Protein AF-A0A5B0S0Q9-F1 (afdb_monomer_lite)

Sequence (119 aa):
MIKHPTQQRILEALNFDPRGNEDQKLKMMTRAAVQVIIAYYFKSNTGKFLQVFPNESIFISSLVRITKRTGERFLHEYFMLNGFKEMANLKLFPWRNYFLKTSNNLIILKRLIQSQRGC

pLDDT: mean 75.64, std 14.27, range [38.62, 91.25]

Organism: NCBI:txid56615

Secondary structure (DSSP, 8-state):
----HHHHHHHHTTS--TT--HHHHHHHHHHHHHHHHHHHHHHH-HHHHHHH-SSHHHHHHHHHHHHHHHH-HHHHHHIIIIIHHHHHHTT--STTS-----HHHHHHHHHHHHHTT--

Structure (mmCIF, N/CA/C/O backbone):
data_AF-A0A5B0S0Q9-F1
#
_entry.id   AF-A0A5B0S0Q9-F1
#
loop_
_atom_site.group_PDB
_atom_site.id
_atom_site.type_symbol
_atom_site.label_atom_id
_atom_site.label_alt_id
_atom_site.label_comp_id
_atom_site.label_asym_id
_atom_site.label_entity_id
_atom_site.label_seq_id
_atom_site.pdbx_PDB_ins_code
_atom_site.Cartn_x
_atom_site.Cartn_y
_atom_site.Cartn_z
_atom_site.occupancy
_atom_site.B_iso_or_equiv
_atom_site.auth_seq_id
_atom_site.auth_comp_id
_atom_site.auth_asym_id
_atom_site.auth_atom_id
_atom_site.pdbx_PDB_model_num
ATOM 1 N N . MET A 1 1 ? -1.815 28.043 -21.271 1.00 41.34 1 MET A N 1
ATOM 2 C CA . MET A 1 1 ? -2.182 27.103 -20.185 1.00 41.34 1 MET A CA 1
ATOM 3 C C . MET A 1 1 ? -1.440 25.794 -20.398 1.00 41.34 1 MET A C 1
ATOM 5 O O . MET A 1 1 ? -1.771 25.058 -21.317 1.00 41.34 1 MET A O 1
ATOM 9 N N . ILE A 1 2 ? -0.395 25.546 -19.612 1.00 38.62 2 ILE A N 1
ATOM 10 C CA . ILE A 1 2 ? 0.475 24.372 -19.753 1.00 38.62 2 ILE A CA 1
ATOM 11 C C . ILE A 1 2 ? -0.230 23.181 -19.091 1.00 38.62 2 ILE A C 1
ATOM 13 O O . ILE A 1 2 ? -0.450 23.193 -17.881 1.00 38.62 2 ILE A O 1
ATOM 17 N N . LYS A 1 3 ? -0.632 22.175 -19.876 1.00 46.97 3 LYS A N 1
ATOM 18 C CA . LYS A 1 3 ? -1.142 20.906 -19.337 1.00 46.97 3 LYS A CA 1
ATOM 19 C C . LYS A 1 3 ? 0.033 20.120 -18.752 1.00 46.97 3 LYS A C 1
ATOM 21 O O . LYS A 1 3 ? 1.067 19.973 -19.398 1.00 46.97 3 LYS A O 1
ATOM 26 N N . HIS A 1 4 ? -0.115 19.647 -17.516 1.00 43.81 4 HIS A N 1
ATOM 27 C CA . HIS A 1 4 ? 0.943 18.954 -16.785 1.00 43.81 4 HIS A CA 1
ATOM 28 C C . HIS A 1 4 ? 1.278 17.619 -17.489 1.00 43.81 4 HIS A C 1
ATOM 30 O O . HIS A 1 4 ? 0.356 16.841 -17.756 1.00 43.81 4 HIS A O 1
ATOM 36 N N . PRO A 1 5 ? 2.559 17.295 -17.754 1.00 51.81 5 PRO A N 1
ATOM 37 C CA . PRO A 1 5 ? 2.957 16.124 -18.551 1.00 51.81 5 PRO A CA 1
ATOM 38 C C . PRO A 1 5 ? 2.442 14.791 -17.990 1.00 51.81 5 PRO A C 1
ATOM 40 O O . PRO A 1 5 ? 2.226 13.830 -18.720 1.00 51.81 5 PRO A O 1
ATOM 43 N N . THR A 1 6 ? 2.177 14.732 -16.688 1.00 59.41 6 THR A N 1
ATOM 44 C CA . THR A 1 6 ? 1.613 13.563 -16.006 1.00 59.41 6 THR A CA 1
ATOM 45 C C . THR A 1 6 ? 0.125 13.345 -16.308 1.00 59.41 6 THR A C 1
ATOM 47 O O . THR A 1 6 ? -0.315 12.204 -16.376 1.00 59.41 6 THR A O 1
ATOM 50 N N . GLN A 1 7 ? -0.655 14.413 -16.512 1.00 49.47 7 GLN A N 1
ATOM 51 C CA . GLN A 1 7 ? -2.101 14.326 -16.771 1.00 49.47 7 GLN A CA 1
ATOM 52 C C . GLN A 1 7 ? -2.393 13.893 -18.212 1.00 49.47 7 GLN A C 1
ATOM 54 O O . G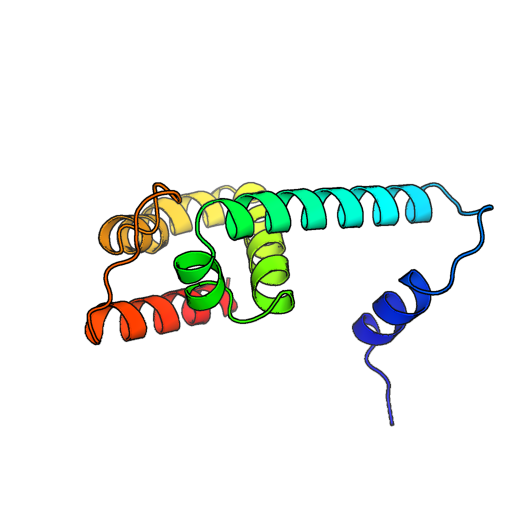LN A 1 7 ? -3.301 13.100 -18.450 1.00 49.47 7 GLN A O 1
ATOM 59 N N . GLN A 1 8 ? -1.576 14.360 -19.158 1.00 53.25 8 GLN A N 1
ATOM 60 C CA . GLN A 1 8 ? -1.653 13.980 -20.569 1.00 53.25 8 GLN A CA 1
ATOM 61 C C . GLN A 1 8 ? -1.419 12.466 -20.753 1.00 53.25 8 GLN A C 1
ATOM 63 O O . GLN A 1 8 ? -2.210 11.784 -21.399 1.00 53.25 8 GLN A O 1
ATOM 68 N N . ARG A 1 9 ? -0.408 11.916 -20.064 1.00 55.94 9 ARG A N 1
ATOM 69 C CA . ARG A 1 9 ? -0.041 10.488 -20.115 1.00 55.94 9 ARG A CA 1
ATOM 70 C C . ARG A 1 9 ? -1.122 9.553 -19.564 1.00 55.94 9 ARG A C 1
ATOM 72 O O . ARG A 1 9 ? -1.193 8.398 -19.971 1.00 55.94 9 ARG A O 1
ATOM 79 N N . ILE A 1 10 ? -1.955 10.037 -18.639 1.00 54.47 10 ILE A N 1
ATOM 80 C CA . ILE A 1 10 ? -3.080 9.274 -18.078 1.00 54.47 10 ILE A CA 1
ATOM 81 C C . ILE A 1 10 ? -4.252 9.229 -19.070 1.00 54.47 10 ILE A C 1
ATOM 83 O O . ILE A 1 10 ? -4.873 8.180 -19.220 1.00 54.47 10 ILE A O 1
ATOM 87 N N . LEU A 1 11 ? -4.532 10.335 -19.768 1.00 50.97 11 LEU A N 1
ATOM 88 C CA . LEU A 1 11 ? -5.597 10.418 -20.778 1.00 50.97 11 LEU A CA 1
ATOM 89 C C . LEU A 1 11 ? -5.263 9.613 -22.044 1.00 50.97 11 LEU A C 1
ATOM 91 O O . LEU A 1 11 ? -6.131 8.938 -22.588 1.00 50.97 11 LEU A O 1
ATOM 95 N N . GLU A 1 12 ? -4.001 9.615 -22.474 1.00 57.25 12 GLU A N 1
ATOM 96 C CA . GLU A 1 12 ? -3.519 8.817 -23.614 1.00 57.25 12 GLU A CA 1
ATOM 97 C C . GLU A 1 12 ? -3.569 7.306 -23.332 1.00 57.25 12 GLU A C 1
ATOM 99 O O . GLU A 1 12 ? -3.862 6.513 -24.222 1.00 57.25 12 GLU A O 1
ATOM 104 N N . ALA A 1 13 ? -3.394 6.893 -22.072 1.00 56.75 13 ALA A N 1
ATOM 105 C CA . ALA A 1 13 ? -3.543 5.499 -21.650 1.00 56.75 13 ALA A CA 1
ATOM 106 C C . ALA A 1 13 ? -5.003 4.987 -21.657 1.00 56.75 13 ALA A C 1
ATOM 108 O O . ALA A 1 13 ? -5.230 3.802 -21.392 1.00 56.75 13 ALA A O 1
ATOM 109 N N . LEU A 1 14 ? -5.994 5.855 -21.909 1.00 55.31 14 LEU A N 1
ATOM 110 C CA . LEU A 1 14 ? -7.419 5.504 -21.967 1.00 55.31 14 LEU A CA 1
ATOM 111 C C . LEU A 1 14 ? -7.955 5.307 -23.404 1.00 55.31 14 LEU A C 1
ATOM 113 O O . LEU A 1 14 ? -9.015 4.703 -23.537 1.00 55.31 14 LEU A O 1
ATOM 117 N N . ASN A 1 15 ? -7.236 5.729 -24.458 1.00 53.84 15 ASN A N 1
ATOM 118 C CA . ASN A 1 15 ? -7.675 5.643 -25.868 1.00 53.84 15 ASN A CA 1
ATOM 119 C C . ASN A 1 15 ? -6.768 4.710 -26.706 1.00 53.84 15 ASN A C 1
ATOM 121 O O . ASN A 1 15 ? -5.744 5.122 -27.237 1.00 53.84 15 ASN A O 1
ATOM 125 N N . PHE A 1 16 ? -7.152 3.436 -26.802 1.00 55.47 16 PHE A N 1
ATOM 126 C CA . PHE A 1 16 ? -6.335 2.276 -27.201 1.00 55.47 16 PHE A CA 1
ATOM 127 C C . PHE A 1 16 ? -6.080 2.072 -28.720 1.00 55.47 16 PHE A C 1
ATOM 129 O O . PHE A 1 16 ? -7.017 2.131 -29.512 1.00 55.47 16 PHE A O 1
ATOM 136 N N . ASP A 1 17 ? -4.839 1.692 -29.089 1.00 51.47 17 ASP A N 1
ATOM 137 C CA . ASP A 1 17 ? -4.457 0.977 -30.335 1.00 51.47 17 ASP A CA 1
ATOM 138 C C . ASP A 1 17 ? -3.756 -0.359 -29.953 1.00 51.47 17 ASP A C 1
ATOM 140 O O . ASP A 1 17 ? -2.799 -0.332 -29.167 1.00 51.47 17 ASP A O 1
ATOM 144 N N . PRO A 1 18 ? -4.198 -1.520 -30.481 1.00 50.34 18 PRO A N 1
ATOM 145 C CA . PRO A 1 18 ? -3.642 -2.846 -30.185 1.00 50.34 18 PRO A CA 1
ATOM 146 C C . PRO A 1 18 ? -2.207 -3.120 -30.670 1.00 50.34 18 PRO A C 1
ATOM 148 O O . PRO A 1 18 ? -1.670 -4.187 -30.368 1.00 50.34 18 PRO A O 1
ATOM 151 N N . ARG A 1 19 ? -1.569 -2.212 -31.416 1.00 54.34 19 ARG A N 1
ATOM 152 C CA . ARG A 1 19 ? -0.243 -2.426 -32.042 1.00 54.34 19 ARG A CA 1
ATOM 153 C C . ARG A 1 19 ? 0.949 -1.872 -31.236 1.00 54.34 19 ARG A C 1
ATOM 155 O O . ARG A 1 19 ? 2.003 -1.586 -31.795 1.00 54.34 19 ARG A O 1
ATOM 162 N N . GLY A 1 20 ? 0.790 -1.706 -29.924 1.00 55.31 20 GLY A N 1
ATOM 163 C CA . GLY A 1 20 ? 1.753 -1.038 -29.036 1.00 55.31 20 GLY A CA 1
ATOM 164 C C . GLY A 1 20 ? 3.066 -1.776 -28.719 1.00 55.31 20 GLY A C 1
ATOM 165 O O . GLY A 1 20 ? 3.059 -2.963 -28.395 1.00 55.31 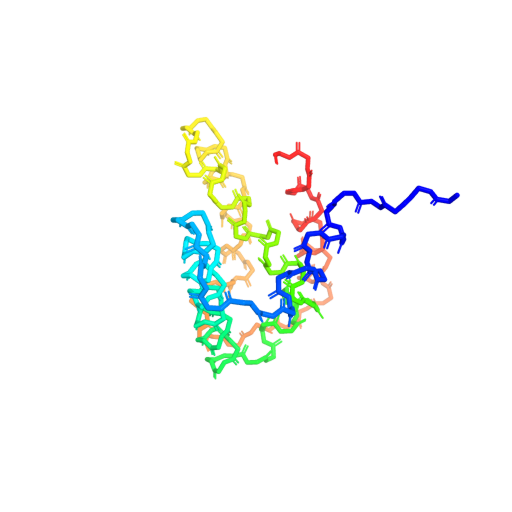20 GLY A O 1
ATOM 166 N N . ASN A 1 21 ? 4.178 -1.025 -28.722 1.00 70.81 21 ASN A N 1
ATOM 167 C CA . ASN A 1 21 ? 5.539 -1.362 -28.240 1.00 70.81 21 ASN A CA 1
ATOM 168 C C . ASN A 1 21 ? 5.539 -1.972 -26.805 1.00 70.81 21 ASN A C 1
ATOM 170 O O . ASN A 1 21 ? 4.613 -1.732 -26.034 1.00 70.81 21 ASN A O 1
ATOM 174 N N . GLU A 1 22 ? 6.565 -2.755 -26.430 1.00 68.81 22 GLU A N 1
ATOM 175 C CA . GLU A 1 22 ? 6.809 -3.305 -25.074 1.00 68.81 22 GLU A CA 1
ATOM 176 C C . GLU A 1 22 ? 6.509 -2.340 -23.908 1.00 68.81 22 GLU A C 1
ATOM 178 O O . GLU A 1 22 ? 5.937 -2.760 -22.900 1.00 68.81 22 GLU A O 1
ATOM 183 N N . ASP A 1 23 ? 6.794 -1.044 -24.057 1.00 72.75 23 ASP A N 1
ATOM 184 C CA . ASP A 1 23 ? 6.459 0.003 -23.078 1.00 72.75 23 ASP A CA 1
ATOM 185 C C . ASP A 1 23 ? 4.940 0.109 -22.816 1.00 72.75 23 ASP A C 1
ATOM 187 O O . ASP A 1 23 ? 4.484 0.304 -21.687 1.00 72.75 23 ASP A O 1
ATOM 191 N N . GLN A 1 24 ? 4.120 -0.087 -23.849 1.00 68.38 24 GLN A N 1
ATOM 192 C CA . GLN A 1 24 ? 2.661 -0.093 -23.743 1.00 68.38 24 GLN A CA 1
ATOM 193 C C . GLN A 1 24 ? 2.155 -1.360 -23.044 1.00 68.38 24 GLN A C 1
ATOM 195 O O . GLN A 1 24 ? 1.269 -1.272 -22.189 1.00 68.38 24 GLN A O 1
ATOM 200 N N . LYS A 1 25 ? 2.767 -2.520 -23.320 1.00 74.25 25 LYS A N 1
ATOM 201 C CA . LYS A 1 25 ? 2.475 -3.770 -22.596 1.00 74.25 25 LYS A CA 1
ATOM 202 C C . LYS A 1 25 ? 2.812 -3.638 -21.112 1.00 74.25 25 LYS A C 1
ATOM 204 O O . LYS A 1 25 ? 1.997 -4.009 -20.266 1.00 74.25 25 LYS A O 1
ATOM 209 N N . LEU A 1 26 ? 3.970 -3.063 -20.786 1.00 80.00 26 LEU A N 1
ATOM 210 C CA . LEU A 1 26 ? 4.396 -2.846 -19.405 1.00 80.00 26 LEU A CA 1
ATOM 211 C C . LEU A 1 26 ? 3.417 -1.936 -18.653 1.00 80.00 26 LEU A C 1
ATOM 213 O O . LEU A 1 26 ? 2.955 -2.302 -17.573 1.00 80.00 26 LEU A O 1
ATOM 217 N N . LYS A 1 27 ? 3.010 -0.808 -19.252 1.00 78.81 27 LYS A N 1
ATOM 218 C CA . LYS A 1 27 ? 1.996 0.090 -18.666 1.00 78.81 27 LYS A CA 1
ATOM 219 C C . LYS A 1 27 ? 0.672 -0.620 -18.392 1.00 78.81 27 LYS A C 1
ATOM 221 O O . LYS A 1 27 ? 0.078 -0.414 -17.331 1.00 78.81 27 LYS A O 1
ATOM 226 N N . MET A 1 28 ? 0.211 -1.464 -19.317 1.00 77.38 28 MET A N 1
ATOM 227 C CA . MET A 1 28 ? -1.017 -2.245 -19.139 1.00 77.38 28 MET A CA 1
ATOM 228 C C . MET A 1 28 ? -0.894 -3.235 -17.979 1.00 77.38 28 MET A C 1
ATOM 230 O O . MET A 1 28 ? -1.777 -3.276 -17.120 1.00 77.38 28 MET A O 1
ATOM 234 N N . MET A 1 29 ? 0.212 -3.981 -17.909 1.00 85.00 29 MET A N 1
ATOM 235 C CA . MET A 1 29 ? 0.467 -4.924 -16.816 1.00 85.00 29 MET A CA 1
ATOM 236 C C . MET A 1 29 ? 0.538 -4.213 -15.463 1.00 85.00 29 MET A C 1
ATOM 238 O O . MET A 1 29 ? -0.094 -4.657 -14.505 1.00 85.00 29 MET A O 1
ATOM 242 N N . THR A 1 30 ? 1.230 -3.072 -15.383 1.00 85.94 30 THR A N 1
ATOM 243 C CA . THR A 1 30 ? 1.290 -2.268 -14.156 1.00 85.94 30 THR A CA 1
ATOM 244 C C . THR A 1 30 ? -0.096 -1.792 -13.732 1.00 85.94 30 THR A C 1
ATOM 246 O O . THR A 1 30 ? -0.453 -1.916 -12.561 1.00 85.94 30 THR A O 1
ATOM 249 N N . ARG A 1 31 ? -0.911 -1.292 -14.669 1.00 86.62 31 ARG A N 1
ATOM 250 C CA . ARG A 1 31 ? -2.275 -0.838 -14.365 1.00 86.62 31 ARG A CA 1
ATOM 251 C C . ARG A 1 31 ? -3.151 -1.980 -13.854 1.00 86.62 31 ARG A C 1
ATOM 253 O O . ARG A 1 31 ? -3.838 -1.805 -12.849 1.00 86.62 31 ARG A O 1
ATOM 260 N N . ALA A 1 32 ? -3.099 -3.141 -14.505 1.00 85.75 32 ALA A N 1
ATOM 261 C CA . ALA A 1 32 ? -3.840 -4.322 -14.076 1.00 85.75 32 ALA A CA 1
ATOM 262 C C . ALA A 1 32 ? -3.415 -4.771 -12.668 1.00 85.75 32 ALA A C 1
ATOM 264 O O . ALA A 1 32 ? -4.267 -4.979 -11.806 1.00 85.75 32 ALA A O 1
ATOM 265 N N . ALA A 1 33 ? -2.107 -4.832 -12.399 1.00 89.56 33 ALA A N 1
ATOM 266 C CA . ALA A 1 33 ? -1.582 -5.183 -11.082 1.00 89.56 33 ALA A CA 1
ATOM 267 C C . ALA A 1 33 ? -2.066 -4.211 -9.992 1.00 89.56 33 ALA A C 1
ATOM 269 O O . ALA A 1 33 ? -2.556 -4.647 -8.951 1.00 89.56 33 ALA A O 1
ATOM 270 N N . VAL A 1 34 ? -2.005 -2.898 -10.242 1.00 89.75 34 VAL A N 1
ATOM 271 C CA . VAL A 1 34 ? -2.504 -1.881 -9.302 1.00 89.75 34 VAL A CA 1
ATOM 272 C C . VAL A 1 34 ? -3.996 -2.069 -9.025 1.00 89.75 34 VAL A C 1
ATOM 274 O O . VAL A 1 34 ? -4.398 -2.046 -7.861 1.00 89.75 34 VAL A O 1
ATOM 277 N N . GLN A 1 35 ? -4.813 -2.311 -10.054 1.00 88.38 35 GLN A N 1
ATOM 278 C CA . GLN A 1 35 ? -6.249 -2.535 -9.873 1.00 88.38 35 GLN A CA 1
ATOM 279 C C . GLN A 1 35 ? -6.555 -3.798 -9.062 1.00 88.38 35 GLN A C 1
ATOM 281 O O . GLN A 1 35 ? -7.419 -3.757 -8.187 1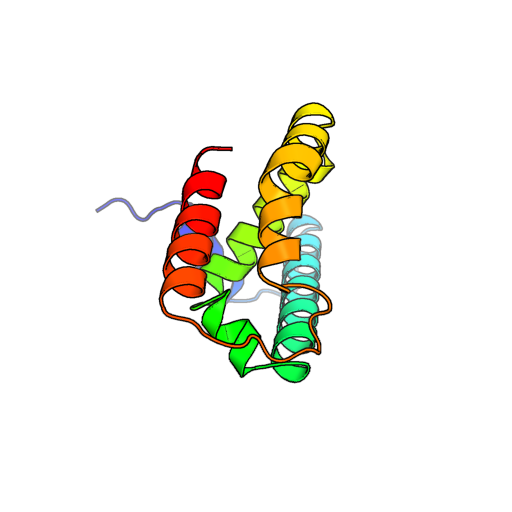.00 88.38 35 GLN A O 1
ATOM 286 N N . VAL A 1 36 ? -5.826 -4.894 -9.287 1.00 90.88 36 VAL A N 1
ATOM 287 C CA . VAL A 1 36 ? -5.971 -6.127 -8.493 1.00 90.88 36 VAL A CA 1
ATOM 288 C C . VAL A 1 36 ? -5.643 -5.870 -7.022 1.00 90.88 36 VAL A C 1
ATOM 290 O O . VAL A 1 36 ? -6.386 -6.296 -6.135 1.00 90.88 36 VAL A O 1
ATOM 293 N N . ILE A 1 37 ? -4.570 -5.126 -6.749 1.00 90.94 37 ILE A N 1
ATOM 294 C CA . ILE A 1 37 ? -4.177 -4.778 -5.381 1.00 90.94 37 ILE A CA 1
ATOM 295 C C . ILE A 1 37 ? -5.245 -3.885 -4.723 1.00 90.94 37 ILE A C 1
ATOM 297 O O . ILE A 1 37 ? -5.647 -4.152 -3.587 1.00 90.94 37 ILE A O 1
ATOM 301 N N . ILE A 1 38 ? -5.745 -2.860 -5.426 1.00 90.38 38 ILE A N 1
ATOM 302 C CA . ILE A 1 38 ? -6.846 -2.010 -4.938 1.00 90.38 38 ILE A CA 1
ATOM 303 C C . ILE A 1 38 ? -8.061 -2.874 -4.602 1.00 90.38 38 ILE A C 1
ATOM 305 O O . ILE A 1 38 ? -8.590 -2.773 -3.495 1.00 90.38 38 ILE A O 1
ATOM 309 N N . ALA A 1 39 ? -8.474 -3.752 -5.519 1.00 89.56 39 ALA A N 1
ATOM 310 C CA . ALA A 1 39 ? -9.625 -4.625 -5.329 1.00 89.56 39 ALA A CA 1
ATOM 311 C C . ALA A 1 39 ? -9.458 -5.526 -4.097 1.00 89.56 39 ALA A C 1
ATOM 313 O O . ALA A 1 39 ? -10.391 -5.650 -3.303 1.00 89.56 39 ALA A O 1
ATOM 314 N N . TYR A 1 40 ? -8.268 -6.097 -3.886 1.00 91.25 40 TYR A N 1
ATOM 315 C CA . TYR A 1 40 ? -7.967 -6.905 -2.704 1.00 91.25 40 TYR A CA 1
ATOM 316 C C . TYR A 1 40 ? -8.137 -6.111 -1.400 1.00 91.25 40 TYR A C 1
ATOM 318 O O . TYR A 1 40 ? -8.869 -6.542 -0.501 1.00 91.25 40 TYR A O 1
ATOM 326 N N . TYR A 1 41 ? -7.505 -4.938 -1.287 1.00 90.00 41 TYR A N 1
ATOM 327 C CA . TYR A 1 41 ? -7.570 -4.135 -0.062 1.00 90.00 41 TYR A CA 1
ATOM 328 C C . TYR A 1 41 ? -8.961 -3.533 0.173 1.00 90.00 41 TYR A C 1
ATOM 330 O O . TYR A 1 41 ? -9.424 -3.493 1.319 1.00 90.00 41 TYR A O 1
ATOM 338 N N . PHE A 1 42 ? -9.641 -3.111 -0.893 1.00 89.25 42 PHE A N 1
ATOM 339 C CA . PHE A 1 42 ? -10.992 -2.563 -0.831 1.00 89.25 42 PHE A CA 1
ATOM 340 C C . PHE A 1 42 ? -12.016 -3.626 -0.424 1.00 89.25 42 PHE A C 1
ATOM 342 O O . PHE A 1 42 ? -12.808 -3.379 0.487 1.00 89.25 42 PHE A O 1
ATOM 349 N N . LYS A 1 43 ? -11.972 -4.819 -1.037 1.00 89.56 43 LYS A N 1
ATOM 350 C CA . LYS A 1 43 ? -12.867 -5.943 -0.712 1.00 89.56 43 LYS A CA 1
ATOM 351 C C . LYS A 1 43 ? -12.647 -6.454 0.711 1.00 89.56 43 LYS A C 1
ATOM 353 O O . LYS A 1 43 ? -13.605 -6.813 1.385 1.00 89.56 43 LYS A O 1
ATOM 358 N N . SER A 1 44 ? -11.397 -6.477 1.174 1.00 89.31 44 SER A N 1
ATOM 359 C CA . SER A 1 44 ? -11.057 -6.991 2.506 1.00 89.31 44 SER A CA 1
ATOM 360 C C . SER A 1 44 ? -11.544 -6.084 3.637 1.00 89.31 44 SER A C 1
ATOM 362 O O . SER A 1 44 ? -11.949 -6.579 4.685 1.00 89.31 44 SER A O 1
ATOM 364 N N . ASN A 1 45 ? -11.462 -4.760 3.464 1.00 88.69 45 ASN A N 1
ATOM 365 C CA . ASN A 1 45 ? -11.942 -3.801 4.456 1.00 88.69 45 ASN A CA 1
ATOM 366 C C . ASN A 1 45 ? -12.168 -2.420 3.824 1.00 88.69 45 ASN A C 1
ATOM 368 O O . ASN A 1 45 ? -11.304 -1.540 3.883 1.00 88.69 45 ASN A O 1
ATOM 372 N N . THR A 1 46 ? -13.348 -2.219 3.240 1.00 88.25 46 THR A N 1
ATOM 373 C CA . THR A 1 46 ? -13.707 -0.979 2.538 1.00 88.25 46 THR A CA 1
ATOM 374 C C . THR A 1 46 ? -13.608 0.252 3.438 1.00 88.25 46 THR A C 1
ATOM 376 O O . THR A 1 46 ? -13.043 1.271 3.044 1.00 88.25 46 THR A O 1
ATOM 379 N N . GLY A 1 47 ? -14.096 0.152 4.680 1.00 86.25 47 GLY A N 1
ATOM 380 C CA . GLY A 1 47 ? -14.074 1.263 5.631 1.00 86.25 47 GLY A CA 1
ATOM 381 C C . GLY A 1 47 ? -12.654 1.711 5.979 1.00 86.25 47 GLY A C 1
ATOM 382 O O . GLY A 1 47 ? -12.373 2.908 5.989 1.00 86.25 47 GLY A O 1
ATOM 383 N N . LYS A 1 48 ? -11.741 0.763 6.216 1.00 87.19 48 LYS A N 1
ATOM 384 C CA . LYS A 1 48 ? -10.319 1.052 6.453 1.00 87.19 48 LYS A CA 1
ATOM 385 C C . LYS A 1 48 ? -9.642 1.600 5.199 1.00 87.19 48 LYS A C 1
ATOM 387 O O . LYS A 1 48 ? -8.899 2.573 5.300 1.00 87.19 48 LYS A O 1
ATOM 392 N N . PHE A 1 49 ? -9.940 1.030 4.030 1.00 88.12 49 PHE A N 1
ATOM 393 C CA . PHE A 1 49 ? -9.395 1.497 2.757 1.00 88.12 49 PHE A CA 1
ATOM 394 C C . PHE A 1 49 ? -9.731 2.963 2.503 1.00 88.12 49 PHE A C 1
ATOM 396 O O . PHE A 1 49 ? -8.816 3.755 2.327 1.00 88.12 49 PHE A O 1
ATOM 403 N N . LEU A 1 50 ? -11.006 3.347 2.581 1.00 87.00 50 LEU A N 1
ATOM 404 C CA . LEU A 1 50 ? -11.434 4.729 2.333 1.00 87.00 50 LEU A CA 1
ATOM 405 C C . LEU A 1 50 ? -10.907 5.722 3.382 1.00 87.00 50 LEU A C 1
ATOM 407 O O . LEU A 1 50 ? -10.757 6.907 3.098 1.00 87.00 50 LEU A O 1
ATOM 411 N N . GLN A 1 51 ? -10.607 5.257 4.599 1.00 84.25 51 GLN A N 1
ATOM 412 C CA . GLN A 1 51 ? -10.014 6.096 5.645 1.00 84.25 51 GLN A CA 1
ATOM 413 C C . GLN A 1 51 ? -8.522 6.355 5.423 1.00 84.25 51 GLN A C 1
ATOM 415 O O . GLN A 1 51 ? -8.058 7.471 5.653 1.00 84.25 51 GLN A O 1
ATOM 420 N N . VAL A 1 52 ? -7.769 5.335 5.003 1.00 85.56 52 VAL A N 1
ATOM 421 C CA . VAL A 1 52 ? -6.323 5.450 4.747 1.00 85.56 52 VAL A CA 1
ATOM 422 C C . VAL A 1 52 ? -6.058 6.062 3.369 1.00 85.56 52 VAL A C 1
ATOM 424 O O . VAL A 1 52 ? -5.139 6.865 3.209 1.00 85.56 52 VAL A O 1
ATOM 427 N N . PHE A 1 53 ? -6.894 5.727 2.388 1.00 88.50 53 PHE A N 1
ATOM 428 C CA . PHE A 1 53 ? -6.794 6.130 0.990 1.00 88.50 53 PHE A CA 1
ATOM 429 C C . PHE A 1 53 ? -8.114 6.776 0.540 1.00 88.50 53 PHE A C 1
ATOM 431 O O . PHE A 1 53 ? -8.972 6.109 -0.039 1.00 88.50 53 PHE A O 1
ATOM 438 N N . PRO A 1 54 ? -8.292 8.090 0.774 1.00 83.00 54 PRO A N 1
ATOM 439 C CA . PRO A 1 54 ? -9.530 8.792 0.427 1.00 83.00 54 PRO A CA 1
ATOM 440 C C . PRO A 1 54 ? -9.830 8.809 -1.076 1.00 83.00 54 PRO A C 1
ATOM 442 O O . PRO A 1 54 ? -10.958 9.062 -1.482 1.00 83.00 54 PRO A O 1
ATOM 445 N N . ASN A 1 55 ? -8.808 8.594 -1.906 1.00 84.56 55 ASN A N 1
ATOM 446 C CA . ASN A 1 55 ? -8.934 8.450 -3.347 1.00 84.56 55 ASN A CA 1
ATOM 447 C C . ASN A 1 55 ? -7.807 7.564 -3.901 1.00 84.56 55 ASN A C 1
ATOM 449 O O . ASN A 1 55 ? -6.775 7.354 -3.254 1.00 84.56 55 ASN A O 1
ATOM 453 N N . GLU A 1 56 ? -8.006 7.080 -5.126 1.00 83.19 56 GLU A N 1
ATOM 454 C CA . GLU A 1 56 ? -7.076 6.195 -5.832 1.00 83.19 56 GLU A CA 1
ATOM 455 C C . GLU A 1 56 ? -5.678 6.813 -6.004 1.00 83.19 56 GLU A C 1
ATOM 457 O O . GLU A 1 56 ? -4.672 6.125 -5.843 1.00 83.19 56 GLU A O 1
ATOM 462 N N . SER A 1 57 ? -5.581 8.126 -6.239 1.00 86.38 57 SER A N 1
ATOM 463 C CA . SER A 1 57 ? -4.288 8.804 -6.395 1.00 86.38 57 SER A CA 1
ATOM 464 C C . SER A 1 57 ? -3.419 8.709 -5.133 1.00 86.38 57 SER A C 1
ATOM 466 O O . SER A 1 57 ? -2.211 8.483 -5.240 1.00 86.38 57 SER A O 1
ATOM 468 N N . ILE A 1 58 ? -4.012 8.805 -3.936 1.00 86.62 58 ILE A N 1
ATOM 469 C CA . ILE A 1 58 ? -3.279 8.626 -2.671 1.00 86.62 58 ILE A CA 1
ATOM 470 C C . ILE A 1 58 ? -2.798 7.179 -2.512 1.00 86.62 58 ILE A C 1
ATOM 472 O O . ILE A 1 58 ? -1.678 6.958 -2.039 1.00 86.62 58 ILE A O 1
ATOM 476 N N . PHE A 1 59 ? -3.598 6.200 -2.939 1.00 89.38 59 PHE A N 1
ATOM 477 C CA . PHE A 1 59 ? -3.190 4.796 -2.934 1.00 89.38 59 PHE A CA 1
ATOM 478 C C . PHE A 1 59 ? -1.993 4.559 -3.864 1.00 89.38 59 PHE A C 1
ATOM 480 O O . PHE A 1 59 ? -0.957 4.056 -3.428 1.00 89.38 59 PHE A O 1
ATOM 487 N N . ILE A 1 60 ? -2.086 5.015 -5.115 1.00 88.56 60 ILE A N 1
ATOM 488 C CA . ILE A 1 60 ? -1.010 4.889 -6.108 1.00 88.56 60 ILE A CA 1
ATOM 489 C C . ILE A 1 60 ? 0.261 5.601 -5.630 1.00 88.56 60 ILE A C 1
ATOM 491 O O . ILE A 1 60 ? 1.347 5.027 -5.683 1.00 88.56 60 ILE A O 1
ATOM 495 N N . SER A 1 61 ? 0.144 6.823 -5.100 1.00 87.88 61 SER A N 1
ATOM 496 C CA . SER A 1 61 ? 1.291 7.553 -4.544 1.00 87.88 61 SER A CA 1
ATOM 497 C C . SER A 1 61 ? 1.960 6.774 -3.407 1.00 87.88 61 SER A C 1
ATOM 499 O O . SER A 1 61 ? 3.186 6.766 -3.298 1.00 87.88 61 SER A O 1
ATOM 501 N N . SER A 1 62 ? 1.171 6.073 -2.590 1.00 87.81 62 SER A N 1
ATOM 502 C CA . SER A 1 62 ? 1.694 5.230 -1.513 1.00 87.81 62 SER A CA 1
ATOM 503 C C . SER A 1 62 ? 2.455 4.016 -2.048 1.00 87.81 62 SER A C 1
ATOM 505 O O . SER A 1 62 ? 3.513 3.698 -1.508 1.00 87.81 62 SER A O 1
ATOM 507 N N . LEU A 1 63 ? 1.985 3.387 -3.133 1.00 89.38 63 LEU A N 1
ATOM 508 C CA . LEU A 1 63 ? 2.724 2.316 -3.812 1.00 89.38 63 LEU A CA 1
ATOM 509 C C . LEU A 1 63 ? 4.069 2.810 -4.354 1.00 89.38 63 LEU A C 1
ATOM 511 O O . LEU A 1 63 ? 5.091 2.190 -4.077 1.00 89.38 63 LEU A O 1
ATOM 515 N N . VAL A 1 64 ? 4.095 3.962 -5.032 1.00 88.19 64 VAL A N 1
ATOM 516 C CA . VAL A 1 64 ? 5.344 4.560 -5.544 1.00 88.19 64 VAL A CA 1
ATOM 517 C C . VAL A 1 64 ? 6.346 4.805 -4.411 1.00 88.19 64 VAL A C 1
ATOM 519 O O . VAL A 1 64 ? 7.528 4.487 -4.542 1.00 88.19 64 VAL A O 1
ATOM 522 N N . ARG A 1 65 ? 5.881 5.316 -3.263 1.00 84.81 65 ARG A N 1
ATOM 523 C CA . ARG A 1 65 ? 6.736 5.515 -2.080 1.00 84.81 65 ARG A CA 1
ATOM 524 C C . ARG A 1 65 ? 7.243 4.203 -1.500 1.00 84.81 65 ARG A C 1
ATOM 526 O O . ARG A 1 65 ? 8.390 4.143 -1.073 1.00 84.81 65 ARG A O 1
ATOM 533 N N . ILE A 1 66 ? 6.419 3.156 -1.475 1.00 86.88 66 ILE A N 1
ATOM 534 C CA . ILE A 1 66 ? 6.861 1.821 -1.054 1.00 86.88 66 ILE A CA 1
ATOM 535 C C . ILE A 1 66 ? 7.979 1.334 -1.977 1.00 86.88 66 ILE A C 1
ATOM 537 O O . ILE A 1 66 ? 9.015 0.906 -1.473 1.00 86.88 66 ILE A O 1
ATOM 541 N N . THR A 1 67 ? 7.820 1.459 -3.296 1.00 85.94 67 THR A N 1
ATOM 542 C CA . THR A 1 67 ? 8.857 1.076 -4.264 1.00 85.94 67 THR A CA 1
ATOM 543 C C . THR A 1 67 ? 10.151 1.860 -4.043 1.00 85.94 67 THR A C 1
ATOM 545 O O . THR A 1 67 ? 11.213 1.255 -3.949 1.00 85.94 67 THR A O 1
ATOM 548 N N . LYS A 1 68 ? 10.076 3.185 -3.856 1.00 83.69 68 LYS A N 1
ATOM 549 C CA . LYS A 1 68 ? 11.260 4.011 -3.563 1.00 83.69 68 LYS A CA 1
ATOM 550 C C . LYS A 1 68 ? 11.958 3.575 -2.270 1.00 83.69 68 LYS A C 1
ATOM 552 O O . LYS A 1 68 ? 13.158 3.328 -2.267 1.00 83.69 68 LYS A O 1
ATOM 557 N N . ARG A 1 69 ? 11.201 3.412 -1.177 1.00 86.56 69 ARG A N 1
ATOM 558 C CA . ARG A 1 69 ? 11.758 2.991 0.121 1.00 86.56 69 ARG A CA 1
ATOM 559 C C . ARG A 1 69 ? 12.367 1.596 0.074 1.00 86.56 69 ARG A C 1
ATOM 561 O O . ARG A 1 69 ? 13.362 1.368 0.734 1.00 86.56 69 ARG A O 1
ATOM 568 N N . THR A 1 70 ? 11.767 0.666 -0.664 1.00 82.38 70 THR A N 1
ATOM 569 C CA . THR A 1 70 ? 12.283 -0.711 -0.777 1.00 82.38 70 THR A CA 1
ATOM 570 C C . THR A 1 70 ? 13.511 -0.808 -1.679 1.00 82.38 70 THR A C 1
ATOM 572 O O . THR A 1 70 ? 14.312 -1.718 -1.490 1.00 82.38 70 THR A O 1
ATOM 575 N N . GLY A 1 71 ? 13.699 0.139 -2.604 1.00 85.56 71 GLY A N 1
ATOM 576 C CA . GLY A 1 71 ? 14.900 0.236 -3.437 1.00 85.56 71 GLY A CA 1
ATOM 577 C C . GLY A 1 71 ? 16.118 0.853 -2.739 1.00 85.56 71 GLY A C 1
ATOM 578 O O . GLY A 1 71 ? 17.240 0.640 -3.186 1.00 85.56 71 GLY A O 1
ATOM 579 N N . GLU A 1 72 ? 15.927 1.587 -1.639 1.00 90.12 72 GLU A N 1
ATOM 580 C CA . GLU A 1 72 ? 17.000 2.303 -0.938 1.00 90.12 72 GLU A CA 1
ATOM 581 C C . GLU A 1 72 ? 17.117 1.850 0.524 1.00 90.12 72 GLU A C 1
ATOM 583 O O . GLU A 1 72 ? 16.255 2.145 1.355 1.00 90.12 72 GLU A O 1
ATOM 588 N N . ARG A 1 73 ? 18.228 1.181 0.871 1.00 88.94 73 ARG A N 1
ATOM 589 C CA . ARG A 1 73 ? 18.455 0.608 2.212 1.00 88.94 73 ARG A CA 1
ATOM 590 C C . ARG A 1 73 ? 18.254 1.621 3.343 1.00 88.94 73 ARG A C 1
ATOM 592 O O . ARG A 1 73 ? 17.575 1.317 4.318 1.00 88.94 73 ARG A O 1
ATOM 599 N N . PHE A 1 74 ? 18.805 2.824 3.194 1.00 89.81 74 PHE A N 1
ATOM 600 C CA . PHE A 1 74 ? 18.679 3.882 4.195 1.00 89.81 74 PHE A CA 1
ATOM 601 C C . PHE A 1 74 ? 17.217 4.302 4.416 1.00 89.81 74 PHE A C 1
ATOM 603 O O . PHE A 1 74 ? 16.758 4.376 5.556 1.00 89.81 74 PHE A O 1
ATOM 610 N N . LEU A 1 75 ? 16.454 4.521 3.337 1.00 86.38 75 LEU A N 1
ATOM 611 C CA . LEU A 1 75 ? 15.037 4.886 3.432 1.00 86.38 75 LEU A CA 1
ATOM 612 C C . LEU A 1 75 ? 14.196 3.757 4.035 1.00 86.38 75 LEU A C 1
ATOM 614 O O . LEU A 1 75 ? 13.261 4.024 4.796 1.00 86.38 75 LEU A O 1
ATOM 618 N N . HIS A 1 76 ? 14.528 2.505 3.716 1.00 88.06 76 HIS A N 1
ATOM 619 C CA . HIS A 1 76 ? 13.899 1.339 4.322 1.00 88.06 76 HIS A CA 1
ATOM 620 C C . HIS A 1 76 ? 14.136 1.293 5.838 1.00 88.06 76 HIS A C 1
ATOM 622 O O . HIS A 1 76 ? 13.177 1.222 6.608 1.00 88.06 76 HIS A O 1
ATOM 628 N N . GLU A 1 77 ? 15.394 1.374 6.280 1.00 90.25 77 GLU A N 1
ATOM 629 C CA . GLU A 1 77 ? 15.762 1.338 7.702 1.00 90.25 77 GLU A CA 1
ATOM 630 C C . GLU A 1 77 ? 15.131 2.506 8.474 1.00 90.25 77 GLU A C 1
ATOM 632 O O . GLU A 1 77 ? 14.505 2.298 9.517 1.00 90.25 77 GLU A O 1
ATOM 637 N N . TYR A 1 78 ? 15.182 3.720 7.916 1.00 87.44 78 TYR A N 1
ATOM 638 C CA . TYR A 1 78 ? 14.535 4.893 8.503 1.00 87.44 78 TYR A CA 1
ATOM 639 C C . TYR A 1 78 ? 13.018 4.705 8.652 1.00 87.44 78 TYR A C 1
ATOM 641 O O . TYR A 1 78 ? 12.440 5.051 9.689 1.00 87.44 78 TYR A O 1
ATOM 649 N N . PHE A 1 79 ? 12.353 4.135 7.642 1.00 87.38 79 PHE A N 1
ATOM 650 C CA . PHE A 1 79 ? 10.925 3.842 7.713 1.00 87.38 79 PHE A CA 1
ATOM 651 C C . PHE A 1 79 ? 10.602 2.790 8.775 1.00 87.38 79 PHE A C 1
ATOM 653 O O . PHE A 1 79 ? 9.640 2.974 9.520 1.00 87.38 79 PHE A O 1
ATOM 660 N N . MET A 1 80 ? 11.391 1.721 8.876 1.00 87.44 80 MET A N 1
ATOM 661 C CA . MET A 1 80 ? 11.170 0.673 9.874 1.00 87.44 80 MET A CA 1
ATOM 662 C C . MET A 1 80 ? 11.323 1.198 11.306 1.00 87.44 80 MET A C 1
ATOM 664 O O . MET A 1 80 ? 10.529 0.834 12.175 1.00 87.44 80 MET A O 1
ATOM 668 N N . LEU A 1 81 ? 12.280 2.098 11.544 1.00 86.69 81 LEU A N 1
ATOM 669 C CA . LEU A 1 81 ? 12.504 2.702 12.860 1.00 86.69 81 LEU A CA 1
ATOM 670 C C . LEU A 1 81 ? 11.414 3.714 13.243 1.00 86.69 81 LEU A C 1
ATOM 672 O O . LEU A 1 81 ? 10.933 3.698 14.377 1.00 86.69 81 LEU A O 1
ATOM 676 N N . ASN A 1 82 ? 11.009 4.576 12.305 1.00 83.19 82 ASN A N 1
ATOM 677 C CA . ASN A 1 82 ? 10.161 5.732 12.615 1.00 83.19 82 ASN A CA 1
ATOM 678 C C . ASN A 1 82 ? 8.704 5.546 12.169 1.00 83.19 82 ASN A C 1
ATOM 680 O O . ASN A 1 82 ? 7.777 5.738 12.950 1.00 83.19 82 ASN A O 1
ATOM 684 N N . GLY A 1 83 ? 8.482 5.150 10.914 1.00 81.19 83 GLY A N 1
ATOM 685 C CA . GLY A 1 83 ? 7.144 5.081 10.318 1.00 81.19 83 GLY A CA 1
ATOM 686 C C . GLY A 1 83 ? 6.381 3.800 10.655 1.00 81.19 83 GLY A C 1
ATOM 687 O O . GLY A 1 83 ? 5.182 3.844 10.936 1.00 81.19 83 GLY A O 1
ATOM 688 N N . PHE A 1 84 ? 7.056 2.649 10.649 1.00 84.38 84 PHE A N 1
ATOM 689 C CA . PHE A 1 84 ? 6.408 1.356 10.870 1.00 84.38 84 PHE A CA 1
ATOM 690 C C . PHE A 1 84 ? 5.875 1.217 12.299 1.00 84.38 84 PHE A C 1
ATOM 692 O O . PHE A 1 84 ? 4.753 0.747 12.492 1.00 84.38 84 PHE A O 1
ATOM 699 N N . LYS A 1 85 ? 6.630 1.696 13.297 1.00 82.50 85 LYS A N 1
ATOM 700 C CA . LYS A 1 85 ? 6.208 1.703 14.707 1.00 82.50 85 LYS A CA 1
ATOM 701 C C . LYS A 1 85 ? 4.891 2.458 14.904 1.00 82.50 85 LYS A C 1
ATOM 703 O O . LYS A 1 85 ? 3.987 1.964 15.574 1.00 82.50 85 LYS A O 1
ATOM 708 N N . GLU A 1 86 ? 4.746 3.623 14.278 1.00 80.31 86 GLU A N 1
ATOM 709 C CA . GLU A 1 86 ? 3.505 4.398 14.338 1.00 80.31 86 GLU A CA 1
ATOM 710 C C . GLU A 1 86 ? 2.339 3.679 13.639 1.00 80.31 86 GLU A C 1
ATOM 712 O O . GLU A 1 86 ? 1.235 3.621 14.182 1.00 80.31 86 GLU A O 1
ATOM 717 N N . MET A 1 87 ? 2.574 3.058 12.477 1.00 81.56 87 MET A N 1
ATOM 718 C CA . MET A 1 87 ? 1.548 2.259 11.789 1.00 81.56 87 MET A CA 1
ATOM 719 C C . MET A 1 87 ? 1.105 1.036 12.606 1.00 81.56 87 MET A C 1
ATOM 721 O O . MET A 1 87 ? -0.083 0.693 12.608 1.00 81.56 87 MET A O 1
ATOM 725 N N . ALA A 1 88 ? 2.038 0.393 13.311 1.00 80.25 88 ALA A N 1
ATOM 726 C CA . ALA A 1 88 ? 1.751 -0.713 14.219 1.00 80.25 88 ALA A CA 1
ATOM 727 C C . ALA A 1 88 ? 0.902 -0.249 15.412 1.00 80.25 88 ALA A C 1
ATOM 729 O O . ALA A 1 88 ? -0.116 -0.874 15.714 1.00 80.25 88 ALA A O 1
ATOM 730 N N . ASN A 1 89 ? 1.243 0.894 16.020 1.00 80.25 89 ASN A N 1
ATOM 731 C CA . ASN A 1 89 ? 0.460 1.500 17.104 1.00 80.25 89 ASN A CA 1
ATOM 732 C C . ASN A 1 89 ? -0.967 1.850 16.662 1.00 80.25 89 ASN A C 1
ATOM 734 O O . ASN A 1 89 ? -1.924 1.643 17.407 1.00 80.25 89 ASN A O 1
ATOM 738 N N . LEU A 1 90 ? -1.124 2.317 15.421 1.00 76.50 90 LEU A N 1
ATOM 739 C CA . LEU A 1 90 ? -2.428 2.575 14.812 1.00 76.50 90 LEU A CA 1
ATOM 740 C C . LEU A 1 90 ? -3.197 1.289 14.453 1.00 76.50 90 LEU A C 1
ATOM 742 O O . LEU A 1 90 ? -4.329 1.374 13.982 1.00 76.50 90 LEU A O 1
ATOM 746 N N . LYS A 1 91 ? -2.618 0.095 14.644 1.00 78.25 91 LYS A N 1
ATOM 747 C CA . LYS A 1 91 ? -3.201 -1.195 14.227 1.00 78.25 91 LYS A CA 1
ATOM 748 C C . LYS A 1 91 ? -3.612 -1.179 12.747 1.00 78.25 91 LYS A C 1
ATOM 750 O O . LYS A 1 91 ? -4.637 -1.741 12.332 1.00 78.25 91 LYS A O 1
ATOM 755 N N . LEU A 1 92 ? -2.803 -0.505 11.921 1.00 80.75 92 LEU A N 1
ATOM 756 C CA . LEU A 1 92 ? -3.019 -0.439 10.475 1.00 80.75 92 LEU A CA 1
ATOM 757 C C . LEU A 1 92 ? -2.913 -1.840 9.852 1.00 80.75 92 LEU A C 1
ATOM 759 O O . LEU A 1 92 ? -3.643 -2.173 8.917 1.00 80.75 92 LEU A O 1
ATOM 763 N N . PHE A 1 93 ? -2.088 -2.691 10.460 1.00 80.44 93 PHE A N 1
ATOM 764 C CA . PHE A 1 93 ? -1.975 -4.108 10.156 1.00 80.44 93 PHE A CA 1
ATOM 765 C C . PHE A 1 93 ? -2.415 -4.970 11.354 1.00 80.44 93 PHE A C 1
ATOM 767 O O . PHE A 1 93 ? -2.243 -4.548 12.498 1.00 80.44 93 PHE A O 1
ATOM 774 N N . PRO A 1 94 ? -2.981 -6.168 11.108 1.00 80.25 94 PRO A N 1
ATOM 775 C CA . PRO A 1 94 ? -3.338 -6.715 9.796 1.00 80.25 94 PRO A CA 1
ATOM 776 C C . PRO A 1 94 ? -4.527 -5.972 9.155 1.00 80.25 94 PRO A C 1
ATOM 778 O O . PRO A 1 94 ? -5.367 -5.381 9.838 1.00 80.25 94 PRO A O 1
ATOM 781 N N . TRP A 1 95 ? -4.599 -5.977 7.819 1.00 85.31 95 TRP A N 1
ATOM 782 C CA . TRP A 1 95 ? -5.576 -5.168 7.071 1.00 85.31 95 TRP A CA 1
ATOM 783 C C . TRP A 1 95 ? -7.037 -5.560 7.336 1.00 85.31 95 TRP A C 1
ATOM 785 O O . TRP A 1 95 ? -7.917 -4.703 7.370 1.00 85.31 95 TRP A O 1
ATOM 795 N N . ARG A 1 96 ? -7.281 -6.849 7.604 1.00 78.50 96 ARG A N 1
ATOM 796 C CA . ARG A 1 96 ? -8.609 -7.405 7.910 1.00 78.50 96 ARG A CA 1
ATOM 797 C C . ARG A 1 96 ? -9.261 -6.809 9.163 1.00 78.50 96 ARG A C 1
ATOM 799 O O . ARG A 1 96 ? -10.479 -6.810 9.269 1.00 78.50 96 ARG A O 1
ATOM 806 N N . ASN A 1 97 ? -8.476 -6.278 10.101 1.00 79.06 97 ASN A N 1
ATOM 807 C CA . ASN A 1 97 ? -9.011 -5.746 11.352 1.00 79.06 97 ASN A CA 1
ATOM 808 C C . ASN A 1 97 ? -9.626 -4.359 11.138 1.00 79.06 97 ASN A C 1
ATOM 810 O O . ASN A 1 97 ? -9.009 -3.497 10.498 1.00 79.06 97 ASN A O 1
ATOM 814 N N . TYR A 1 98 ? -10.799 -4.126 11.734 1.00 66.62 98 TYR A N 1
ATOM 815 C CA . TYR A 1 98 ? -11.436 -2.812 11.767 1.00 66.62 98 TYR A CA 1
ATOM 816 C C . TYR A 1 98 ? -10.507 -1.771 12.391 1.00 66.62 98 TYR A 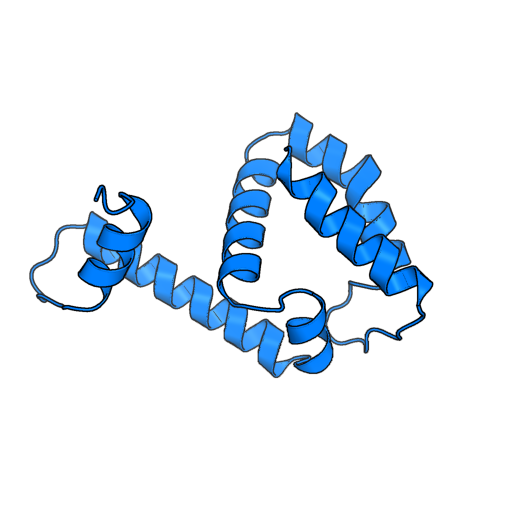C 1
ATOM 818 O O . TYR A 1 98 ? -9.926 -1.974 13.457 1.00 66.62 98 TYR A O 1
ATOM 826 N N . PHE A 1 99 ? -10.367 -0.642 11.704 1.00 66.62 99 PHE A N 1
ATOM 827 C CA . PHE A 1 99 ? -9.630 0.502 12.215 1.00 66.62 99 PHE A CA 1
ATOM 828 C C . PHE A 1 99 ? -10.544 1.285 13.161 1.00 66.62 99 PHE A C 1
ATOM 830 O O . PHE A 1 99 ? -11.438 2.007 12.718 1.00 66.62 99 PHE A O 1
ATOM 837 N N . LEU A 1 100 ? -10.372 1.082 14.470 1.00 58.59 100 LEU A N 1
ATOM 838 C CA . LEU A 1 100 ? -11.171 1.762 15.490 1.00 58.59 100 LEU A CA 1
ATOM 839 C C . LEU A 1 100 ? -10.712 3.224 15.615 1.00 58.59 100 LEU A C 1
ATOM 841 O O . LEU A 1 100 ? -9.560 3.521 15.949 1.00 58.59 100 LEU A O 1
ATOM 845 N N . LYS A 1 101 ? -11.628 4.146 15.301 1.00 63.50 101 LYS A N 1
ATOM 846 C CA . LYS A 1 101 ? -11.401 5.593 15.324 1.00 63.50 101 LYS A CA 1
ATOM 847 C C . LYS A 1 101 ? -11.423 6.121 16.756 1.00 63.50 101 LYS A C 1
ATOM 849 O O . LYS A 1 101 ? -12.460 6.113 17.405 1.00 63.50 101 LYS A O 1
ATOM 854 N N . THR A 1 102 ? -10.309 6.703 17.180 1.00 63.62 102 THR A N 1
ATOM 855 C CA . THR A 1 102 ? -10.317 7.827 18.121 1.00 63.62 102 THR A CA 1
ATOM 856 C C . THR A 1 102 ? -9.944 9.091 17.343 1.00 63.62 102 THR A C 1
ATOM 858 O O . THR A 1 102 ? -9.263 9.017 16.314 1.00 63.62 102 THR A O 1
ATOM 861 N N . SER A 1 103 ? -10.383 10.263 17.798 1.00 62.28 103 SER A N 1
ATOM 862 C CA . SER A 1 103 ? -10.028 11.564 17.202 1.00 62.28 103 SER A CA 1
ATOM 863 C C . SER A 1 103 ? -8.505 11.750 17.094 1.00 62.28 103 SER A C 1
ATOM 865 O O . SER A 1 103 ? -8.015 12.283 16.099 1.00 62.28 103 SER A O 1
ATOM 867 N N . ASN A 1 104 ? -7.748 11.202 18.049 1.00 68.75 104 ASN A N 1
ATOM 868 C CA . ASN A 1 104 ? -6.283 11.208 18.047 1.00 68.75 104 ASN A CA 1
ATOM 869 C C . ASN A 1 104 ? -5.679 10.344 16.927 1.00 68.75 104 ASN A C 1
ATOM 871 O O . ASN A 1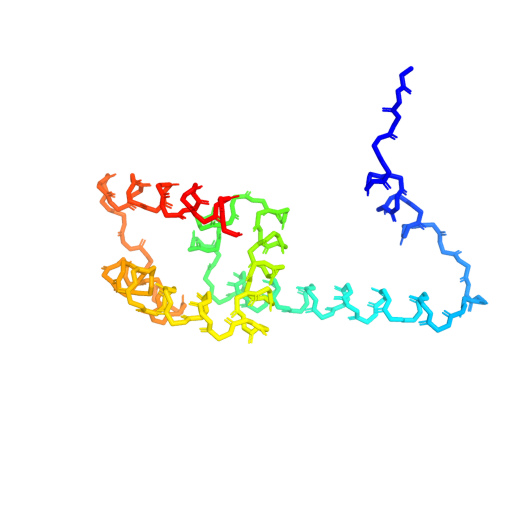 104 ? -4.749 10.788 16.251 1.00 68.75 104 ASN A O 1
ATOM 875 N N . ASN A 1 105 ? -6.235 9.157 16.657 1.00 70.12 105 ASN A N 1
ATOM 876 C CA . ASN A 1 105 ? -5.727 8.261 15.610 1.00 70.12 105 ASN A CA 1
ATOM 877 C C . ASN A 1 105 ? -5.807 8.895 14.211 1.00 70.12 105 ASN A C 1
ATOM 879 O O . ASN A 1 105 ? -4.935 8.664 13.375 1.00 70.12 105 ASN A O 1
ATOM 883 N N . LEU A 1 106 ? -6.818 9.733 13.955 1.00 70.88 106 LEU A N 1
ATOM 884 C CA . LEU A 1 106 ? -6.962 10.449 12.682 1.00 70.88 106 LEU A CA 1
ATOM 885 C C . LEU A 1 106 ? -5.917 11.554 12.501 1.00 70.88 106 LEU A C 1
ATOM 887 O O . LEU A 1 106 ? -5.441 11.764 11.385 1.00 70.88 106 LEU A O 1
ATOM 891 N N . ILE A 1 107 ? -5.552 12.256 13.576 1.00 73.19 107 ILE A N 1
ATOM 892 C CA . ILE A 1 107 ? -4.514 13.295 13.538 1.00 73.19 107 ILE A CA 1
ATOM 893 C C . ILE A 1 107 ? -3.151 12.655 13.265 1.00 73.19 107 ILE A C 1
ATOM 895 O O . ILE A 1 107 ? -2.422 13.130 12.393 1.00 73.19 107 ILE A O 1
ATOM 899 N N . ILE A 1 108 ? -2.839 11.552 13.954 1.00 72.94 108 ILE A N 1
ATOM 900 C CA . ILE A 1 108 ? -1.598 10.797 13.742 1.00 72.94 108 ILE A CA 1
ATOM 901 C C . ILE A 1 108 ? -1.555 10.267 12.308 1.00 72.94 108 ILE A C 1
ATOM 903 O O . ILE A 1 108 ? -0.585 10.528 11.607 1.00 72.94 108 ILE A O 1
ATOM 907 N N . LEU A 1 109 ? -2.627 9.630 11.818 1.00 72.56 109 LEU A N 1
ATOM 908 C CA . LEU A 1 109 ? -2.690 9.121 10.444 1.00 72.56 109 LEU A CA 1
ATOM 909 C C . LEU A 1 109 ? -2.469 10.229 9.400 1.00 72.56 109 LEU A C 1
ATOM 911 O O . LEU A 1 109 ? -1.694 10.046 8.463 1.00 72.56 109 LEU A O 1
ATOM 915 N N . LYS A 1 110 ? -3.109 11.395 9.566 1.00 74.75 110 LYS A N 1
ATOM 916 C CA . LYS A 1 110 ? -2.913 12.542 8.664 1.00 74.75 110 LYS A CA 1
ATOM 917 C C . LYS A 1 110 ? -1.468 13.040 8.684 1.00 74.75 110 LYS A C 1
ATOM 919 O O . LYS A 1 110 ? -0.916 13.266 7.608 1.00 74.75 110 LYS A O 1
ATOM 924 N N . ARG A 1 111 ? -0.847 13.168 9.865 1.00 76.44 111 ARG A N 1
ATOM 925 C CA . ARG A 1 111 ? 0.576 13.534 9.983 1.00 76.44 111 ARG A CA 1
ATOM 926 C C . ARG A 1 111 ? 1.476 12.506 9.320 1.00 76.44 111 ARG A C 1
ATOM 928 O O . ARG A 1 111 ? 2.365 12.903 8.588 1.00 76.44 111 ARG A O 1
ATOM 935 N N . LEU A 1 112 ? 1.216 11.218 9.511 1.00 71.62 112 LEU A N 1
ATOM 936 C CA . LEU A 1 112 ? 1.998 10.125 8.933 1.00 71.62 112 LEU A CA 1
ATOM 937 C C . LEU A 1 112 ? 1.921 10.147 7.400 1.00 71.62 112 LEU A C 1
ATOM 939 O O . LEU A 1 112 ? 2.931 10.070 6.713 1.00 71.62 112 LEU A O 1
ATOM 943 N N . ILE A 1 113 ? 0.729 10.351 6.833 1.00 69.62 113 ILE A N 1
ATOM 944 C CA . ILE A 1 113 ? 0.558 10.498 5.378 1.00 69.62 113 ILE A CA 1
ATOM 945 C C . ILE A 1 113 ? 1.285 11.748 4.848 1.00 69.62 113 ILE A C 1
ATOM 947 O O . ILE A 1 113 ? 1.795 11.729 3.722 1.00 69.62 113 ILE A O 1
ATOM 951 N N . GLN A 1 114 ? 1.324 12.828 5.636 1.00 70.06 114 GLN A N 1
ATOM 952 C CA . GLN A 1 114 ? 1.970 14.097 5.289 1.00 70.06 114 GLN A CA 1
ATOM 953 C C . GLN A 1 114 ? 3.497 14.069 5.450 1.00 70.06 114 GLN A C 1
ATOM 955 O O . GLN A 1 114 ? 4.184 14.556 4.559 1.00 70.06 114 GLN A O 1
ATOM 960 N N . SER A 1 115 ? 4.040 13.476 6.515 1.00 66.56 115 SER A N 1
ATOM 961 C CA . SER A 1 115 ? 5.486 13.360 6.760 1.00 66.56 115 SER A CA 1
ATOM 962 C C . SER A 1 115 ? 6.154 12.482 5.706 1.00 66.56 115 SER A C 1
ATOM 964 O O . SER A 1 115 ? 7.231 12.792 5.213 1.00 66.56 115 SER A O 1
ATOM 966 N N . GLN A 1 116 ? 5.437 11.460 5.241 1.00 59.47 116 GLN A N 1
ATOM 967 C CA . GLN A 1 116 ? 5.855 10.607 4.132 1.00 59.47 116 GLN A CA 1
ATOM 968 C C . GLN A 1 116 ? 5.811 11.320 2.762 1.00 59.47 116 GLN A C 1
ATOM 970 O O . GLN A 1 116 ? 6.058 10.669 1.753 1.00 59.47 116 GLN A O 1
ATOM 975 N N . ARG A 1 117 ? 5.439 12.612 2.671 1.00 54.25 117 ARG A N 1
ATOM 976 C CA . ARG A 1 117 ? 5.502 13.402 1.418 1.00 54.25 117 ARG A CA 1
ATOM 977 C C . ARG A 1 117 ? 6.890 13.990 1.147 1.00 54.25 117 ARG A C 1
ATOM 979 O O . ARG A 1 117 ? 7.134 14.373 0.010 1.00 54.25 117 ARG A O 1
ATOM 986 N N . GLY A 1 118 ? 7.74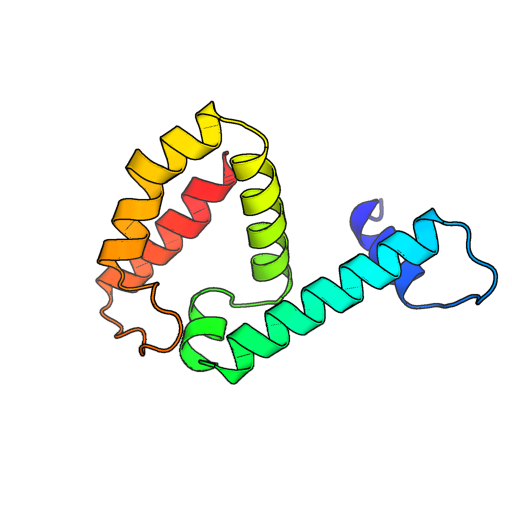7 14.085 2.167 1.00 48.97 118 GLY A N 1
ATOM 987 C CA . GLY A 1 118 ? 9.084 14.685 2.077 1.00 48.97 118 GLY A CA 1
ATOM 988 C C . GLY A 1 118 ? 10.240 13.689 1.927 1.00 48.97 118 GLY A C 1
ATOM 989 O O . GLY A 1 118 ? 11.385 14.124 1.911 1.00 48.97 118 GLY A O 1
ATOM 990 N N . CYS A 1 119 ? 9.956 12.385 1.838 1.00 40.19 119 CYS A N 1
ATOM 991 C CA . CYS A 1 119 ? 10.947 11.319 1.651 1.00 40.19 119 CYS A CA 1
ATOM 992 C C . CYS A 1 119 ? 10.880 10.735 0.238 1.00 40.19 119 CYS A C 1
ATOM 994 O O . CYS A 1 119 ? 9.760 10.495 -0.268 1.00 40.19 119 CYS A O 1
#

Radius of gyration: 17.03 Å; chains: 1; bounding box: 33×34×50 Å

Foldseek 3Di:
DDDDPVVVVVVVLVDDDPPDDPVNVVVVVVVVVLVVVLCVLCVLPVPLCCLLDVDSVLVVVVVVLVVVLVVDVVSVVVCVVPVVVLCVVQCVPPSNDDRDDDVVSSVSSVVSSVVSVVD